Protein AF-A0A662R9I8-F1 (afdb_monomer)

pLDDT: mean 94.24, std 5.52, range [75.81, 98.44]

Solvent-accessible surface area (backbone atoms only — not comparable to full-atom values): 3732 Å² total; per-residue (Å²): 132,57,67,65,60,48,38,52,51,35,43,54,52,52,52,51,49,50,52,36,42,74,76,65,75,41,74,57,64,74,42,61,73,64,77,70,57,51,89,51,69,87,57,57,70,64,59,50,51,49,48,44,52,43,46,52,55,43,49,67,72,65,110

Structure (mmCIF, N/CA/C/O backbone):
data_AF-A0A662R9I8-F1
#
_entry.id   AF-A0A662R9I8-F1
#
loop_
_atom_site.group_PDB
_atom_site.id
_atom_site.type_symbol
_atom_site.label_atom_id
_atom_site.label_alt_id
_atom_site.label_comp_id
_atom_site.label_asym_id
_atom_site.label_entity_id
_atom_site.label_seq_id
_atom_site.pdbx_PDB_ins_code
_atom_site.Cartn_x
_atom_site.Cartn_y
_atom_site.Cartn_z
_atom_site.occupancy
_atom_site.B_iso_or_equiv
_atom_site.auth_seq_id
_atom_site.auth_comp_id
_atom_site.auth_asym_id
_atom_site.auth_atom_id
_atom_site.pdbx_PDB_model_num
ATOM 1 N N . MET A 1 1 ? 3.532 7.222 -15.701 1.00 79.56 1 MET A N 1
ATOM 2 C CA . MET A 1 1 ? 4.251 7.051 -14.426 1.00 79.56 1 MET A CA 1
ATOM 3 C C . MET A 1 1 ? 5.338 6.002 -14.552 1.00 79.56 1 MET A C 1
ATOM 5 O O . MET A 1 1 ? 5.086 4.854 -14.940 1.00 79.56 1 MET A O 1
ATOM 9 N N . HIS A 1 2 ? 6.550 6.422 -14.224 1.00 94.12 2 HIS A N 1
ATOM 10 C CA . HIS A 1 2 ? 7.700 5.579 -13.954 1.00 94.12 2 HIS A CA 1
ATOM 11 C C . HIS A 1 2 ? 7.460 4.728 -12.699 1.00 94.12 2 HIS A C 1
ATOM 13 O O . HIS A 1 2 ? 6.532 4.967 -11.925 1.00 94.12 2 HIS A O 1
ATOM 19 N N . LYS A 1 3 ? 8.247 3.655 -12.535 1.00 93.56 3 LYS A N 1
ATOM 20 C CA . LYS A 1 3 ? 8.052 2.712 -11.419 1.00 93.56 3 LYS A CA 1
ATOM 21 C C . LYS A 1 3 ? 8.327 3.385 -10.073 1.00 93.56 3 LYS A C 1
ATOM 23 O O . LYS A 1 3 ? 7.572 3.183 -9.134 1.00 93.56 3 LYS A O 1
ATOM 28 N N . GLU A 1 4 ? 9.370 4.202 -10.017 1.00 95.94 4 GLU A N 1
ATOM 29 C CA . GLU A 1 4 ? 9.787 4.922 -8.813 1.00 95.94 4 GLU A CA 1
ATOM 30 C C . GLU A 1 4 ? 8.731 5.930 -8.361 1.00 95.94 4 GLU A C 1
ATOM 32 O O . GLU A 1 4 ? 8.347 5.914 -7.199 1.00 95.94 4 GLU A O 1
ATOM 37 N N . GLU A 1 5 ? 8.166 6.713 -9.288 1.00 97.12 5 GLU A N 1
ATOM 38 C CA . GLU A 1 5 ? 7.045 7.625 -9.002 1.00 97.12 5 GLU A CA 1
ATOM 39 C C . GLU A 1 5 ? 5.840 6.877 -8.417 1.00 97.12 5 GLU A C 1
ATOM 41 O O . GLU A 1 5 ? 5.167 7.363 -7.513 1.00 97.12 5 GLU A O 1
ATOM 46 N N . LEU A 1 6 ? 5.569 5.671 -8.923 1.00 97.31 6 LEU A N 1
ATOM 47 C CA . LEU A 1 6 ? 4.463 4.843 -8.455 1.00 97.31 6 LEU A CA 1
ATOM 48 C C . LEU A 1 6 ? 4.720 4.271 -7.057 1.00 97.31 6 LEU A C 1
ATOM 50 O O . LEU A 1 6 ? 3.815 4.266 -6.230 1.00 97.31 6 LEU A O 1
ATOM 54 N N . ILE A 1 7 ? 5.943 3.814 -6.781 1.00 97.75 7 ILE A N 1
ATOM 55 C CA . ILE A 1 7 ? 6.338 3.353 -5.444 1.00 97.75 7 ILE A CA 1
ATOM 56 C C . ILE A 1 7 ? 6.301 4.524 -4.457 1.00 97.75 7 ILE A C 1
ATOM 58 O O . ILE A 1 7 ? 5.805 4.362 -3.346 1.00 97.75 7 ILE A O 1
ATOM 62 N N . HIS A 1 8 ? 6.758 5.710 -4.865 1.00 97.88 8 HIS A N 1
ATOM 63 C CA . HIS A 1 8 ? 6.697 6.912 -4.040 1.00 97.88 8 HIS A CA 1
ATOM 64 C C . HIS A 1 8 ? 5.250 7.294 -3.707 1.00 97.88 8 HIS A C 1
ATOM 66 O O . HIS A 1 8 ? 4.922 7.480 -2.537 1.00 97.88 8 HIS A O 1
ATOM 72 N N . LEU A 1 9 ? 4.359 7.310 -4.705 1.00 98.25 9 LEU A N 1
ATOM 73 C CA . LEU A 1 9 ? 2.932 7.539 -4.481 1.00 98.25 9 LEU A CA 1
ATOM 74 C C . LEU A 1 9 ? 2.330 6.487 -3.540 1.00 98.25 9 LEU A C 1
ATOM 76 O O . LEU A 1 9 ? 1.587 6.833 -2.627 1.00 98.25 9 LEU A O 1
ATOM 80 N N . HIS A 1 10 ? 2.682 5.212 -3.715 1.00 98.38 10 HIS A N 1
ATOM 81 C CA . HIS A 1 10 ? 2.231 4.146 -2.824 1.00 98.38 10 HIS A CA 1
ATOM 82 C C . HIS A 1 10 ? 2.681 4.384 -1.373 1.00 98.38 10 HIS A C 1
ATOM 84 O O . HIS A 1 10 ? 1.886 4.214 -0.452 1.00 98.38 10 HIS A O 1
ATOM 90 N N . THR A 1 11 ? 3.920 4.838 -1.162 1.00 98.44 11 THR A N 1
ATOM 91 C CA . THR A 1 11 ? 4.433 5.214 0.165 1.00 98.44 11 THR A CA 1
ATOM 92 C C . THR A 1 11 ? 3.609 6.324 0.804 1.00 98.44 11 THR A C 1
ATOM 94 O O . THR A 1 11 ? 3.198 6.176 1.953 1.00 98.44 11 THR A O 1
ATOM 97 N N . LEU A 1 12 ? 3.323 7.399 0.065 1.00 98.38 12 LEU A N 1
ATOM 98 C CA . LEU A 1 12 ? 2.513 8.515 0.566 1.00 98.38 12 LEU A CA 1
ATOM 99 C C . LEU A 1 12 ? 1.097 8.058 0.948 1.00 98.38 12 LEU A C 1
ATOM 101 O O . LEU A 1 12 ? 0.596 8.415 2.011 1.00 98.38 12 LEU A O 1
ATOM 105 N N . MET A 1 13 ? 0.471 7.210 0.127 1.00 97.81 13 MET A N 1
ATOM 106 C CA . MET A 1 13 ? -0.863 6.669 0.413 1.00 97.81 13 MET A CA 1
ATOM 107 C C . MET A 1 13 ? -0.874 5.790 1.673 1.00 97.81 13 MET A C 1
ATOM 109 O O . MET A 1 13 ? -1.817 5.858 2.453 1.00 97.81 13 MET A O 1
ATOM 113 N N . VAL A 1 14 ? 0.181 5.004 1.919 1.00 97.56 14 VAL A N 1
ATOM 114 C CA . VAL A 1 14 ? 0.320 4.213 3.157 1.00 97.56 14 VAL A CA 1
ATOM 115 C C . VAL A 1 14 ? 0.555 5.100 4.382 1.00 97.56 14 VAL A C 1
ATOM 117 O O . VAL A 1 14 ? 0.075 4.780 5.465 1.00 97.56 14 VAL A O 1
ATOM 120 N N . GLN A 1 15 ? 1.272 6.217 4.247 1.00 96.94 15 GLN A N 1
ATOM 121 C CA . GLN A 1 15 ? 1.400 7.188 5.340 1.00 96.94 15 GLN A CA 1
ATOM 122 C C . GLN A 1 15 ? 0.047 7.821 5.677 1.00 96.94 15 GLN A C 1
ATOM 124 O O . GLN A 1 15 ? -0.299 7.931 6.850 1.00 96.94 15 GLN A O 1
ATOM 129 N N . LEU A 1 16 ? -0.744 8.159 4.656 1.00 94.31 16 LEU A N 1
ATOM 130 C CA . LEU A 1 16 ? -2.097 8.674 4.840 1.00 94.31 16 LEU A CA 1
ATOM 131 C C . LEU A 1 16 ? -3.012 7.637 5.503 1.00 94.31 16 LEU A C 1
ATOM 133 O O . LEU A 1 16 ? -3.716 7.969 6.448 1.00 94.31 16 LEU A O 1
ATOM 137 N N . LYS A 1 17 ? -2.937 6.373 5.067 1.00 94.56 17 LYS A N 1
ATOM 138 C CA . LYS A 1 17 ? -3.628 5.234 5.692 1.00 94.56 17 LYS A CA 1
ATOM 139 C C . LYS A 1 17 ? -3.423 5.218 7.210 1.00 94.56 17 LYS A C 1
ATOM 141 O O . LYS A 1 17 ? -4.392 5.236 7.958 1.00 94.56 17 LYS A O 1
ATOM 146 N N . LYS A 1 18 ? -2.156 5.251 7.644 1.00 94.38 18 LYS A N 1
ATOM 147 C CA . LYS A 1 18 ? -1.774 5.214 9.065 1.00 94.38 18 LYS A CA 1
ATOM 148 C C . LYS A 1 18 ? -2.332 6.398 9.846 1.00 94.38 18 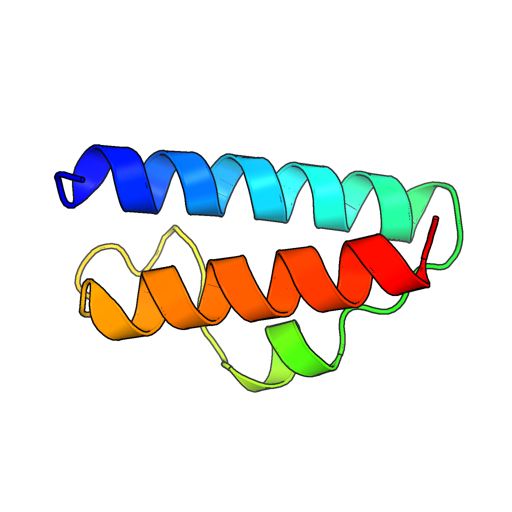LYS A C 1
ATOM 150 O O . LYS A 1 18 ? -2.870 6.204 10.923 1.00 94.38 18 LYS A O 1
ATOM 155 N N . TYR A 1 19 ? -2.265 7.598 9.272 1.00 93.69 19 TYR A N 1
ATOM 156 C CA . TYR A 1 19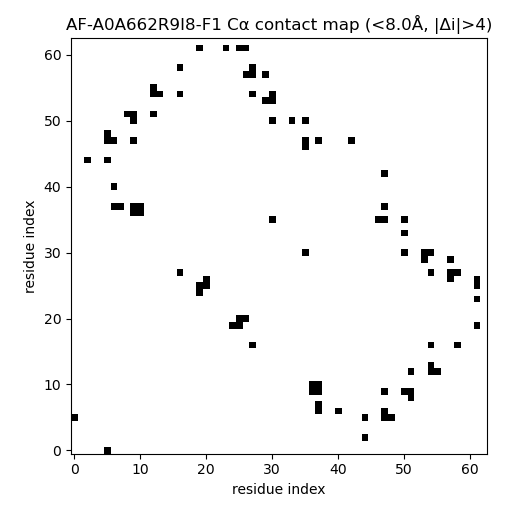 ? -2.843 8.788 9.892 1.00 93.69 19 TYR A CA 1
ATOM 157 C C . TYR A 1 19 ? -4.350 8.624 10.169 1.00 93.69 19 TYR A C 1
ATOM 159 O O . TYR A 1 19 ? -4.819 8.963 11.248 1.00 93.69 19 TYR A O 1
ATOM 167 N N . PHE A 1 20 ? -5.115 8.063 9.227 1.00 91.69 20 PHE A N 1
ATOM 168 C CA . PHE A 1 20 ? -6.553 7.831 9.421 1.00 91.69 20 PHE A CA 1
ATOM 1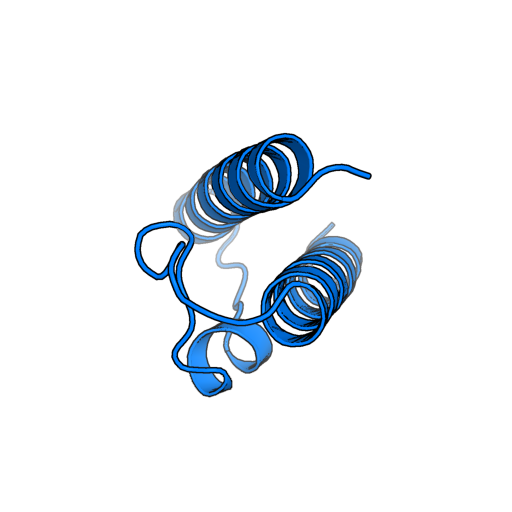69 C C . PHE A 1 20 ? -6.872 6.660 10.361 1.00 91.69 20 PHE A C 1
ATOM 171 O O . PHE A 1 20 ? -7.874 6.721 11.074 1.00 91.69 20 PHE A O 1
ATOM 178 N N . GLU A 1 21 ? -6.042 5.616 10.374 1.00 91.06 21 GLU A N 1
ATOM 179 C CA . GLU A 1 21 ? -6.135 4.523 11.353 1.00 91.06 21 GLU A CA 1
ATOM 180 C C . GLU A 1 21 ? -5.905 5.036 12.783 1.00 91.06 21 GLU A C 1
ATOM 182 O O . GLU A 1 21 ? -6.605 4.620 13.700 1.00 91.06 21 GLU A O 1
ATOM 187 N N . GLU A 1 22 ? -4.969 5.972 12.969 1.00 90.81 22 GLU A N 1
ATOM 188 C CA . GLU A 1 22 ? -4.638 6.554 14.275 1.00 90.81 22 GLU A CA 1
ATOM 189 C C . GLU A 1 22 ? -5.672 7.594 14.746 1.00 90.81 22 GLU A C 1
ATOM 191 O O . GLU A 1 22 ? -6.054 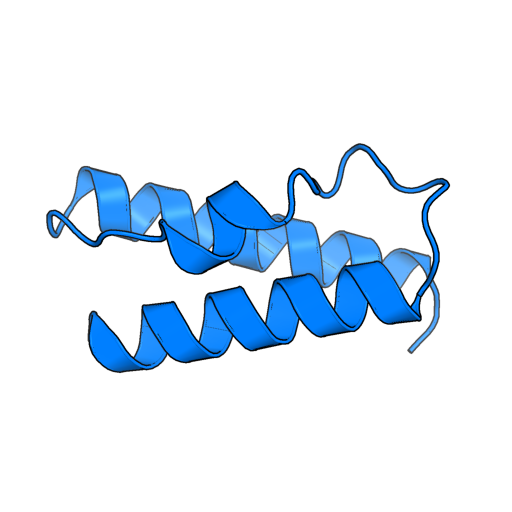7.592 15.914 1.00 90.81 22 GLU A O 1
ATOM 196 N N . GLU A 1 23 ? -6.156 8.465 13.854 1.00 87.25 23 GLU A N 1
ATOM 197 C CA . GLU A 1 23 ? -6.985 9.622 14.237 1.00 87.25 23 GLU A CA 1
ATOM 198 C C . GLU A 1 23 ? -8.501 9.395 14.112 1.00 87.25 23 GLU A C 1
ATOM 200 O O . GLU A 1 23 ? -9.280 10.123 14.731 1.00 87.25 23 GLU A O 1
ATOM 205 N N . ARG A 1 24 ? -8.959 8.456 13.268 1.00 78.56 24 ARG A N 1
ATOM 206 C CA . ARG A 1 24 ? -10.384 8.349 12.879 1.00 78.56 24 ARG A CA 1
ATOM 207 C C . ARG A 1 24 ? -10.964 6.934 12.857 1.00 78.56 24 ARG A C 1
ATOM 209 O O . ARG A 1 24 ? -12.066 6.761 12.342 1.00 78.56 24 ARG A O 1
ATOM 216 N N . ASP A 1 25 ? -10.257 5.950 13.412 1.00 75.81 25 ASP A N 1
ATOM 217 C CA . ASP A 1 25 ? -10.675 4.535 13.436 1.00 75.81 25 ASP A CA 1
ATOM 218 C C . ASP A 1 25 ? -11.016 3.993 12.024 1.00 75.81 25 ASP A C 1
ATOM 220 O O . ASP A 1 25 ? -11.906 3.164 11.822 1.00 75.81 25 ASP A O 1
ATOM 224 N N . GLY A 1 26 ? -10.331 4.519 10.999 1.00 79.38 26 GLY A N 1
ATOM 225 C CA . GLY A 1 26 ? -10.540 4.129 9.607 1.00 79.38 26 GLY A CA 1
ATOM 226 C C . GLY A 1 26 ? -9.968 2.741 9.325 1.00 79.38 26 GLY A C 1
ATOM 227 O O . GLY A 1 26 ? -8.790 2.505 9.562 1.00 79.38 26 GLY A O 1
ATOM 228 N N . SER A 1 27 ? -10.769 1.826 8.770 1.00 87.38 27 SER A N 1
ATOM 229 C CA . SER A 1 27 ? -10.303 0.482 8.398 1.00 87.38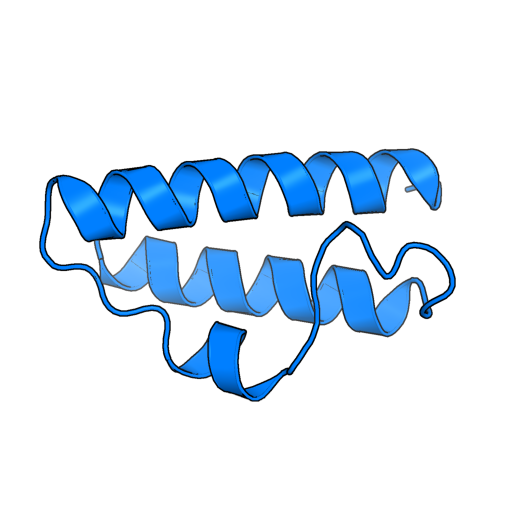 27 SER A CA 1
ATOM 230 C C . SER A 1 27 ? -9.897 0.402 6.926 1.00 87.38 27 SER A C 1
ATOM 232 O O . SER A 1 27 ? -10.685 0.732 6.040 1.00 87.38 27 SER A O 1
ATOM 234 N N . PHE A 1 28 ? -8.695 -0.119 6.667 1.00 94.88 28 PHE A N 1
ATOM 235 C CA . PHE A 1 28 ? -8.154 -0.354 5.321 1.00 94.88 28 PHE A CA 1
ATOM 236 C C . PHE A 1 28 ? -7.974 -1.850 5.015 1.00 94.88 28 PHE A C 1
ATOM 238 O O . PHE A 1 28 ? -6.977 -2.296 4.443 1.00 94.88 28 PHE A O 1
ATOM 245 N N . SER A 1 29 ? -8.936 -2.660 5.458 1.00 94.75 29 SER A N 1
ATOM 246 C CA . SER A 1 29 ? -8.892 -4.124 5.337 1.00 94.75 29 SER A CA 1
ATOM 247 C C . SER A 1 29 ? -8.768 -4.629 3.892 1.00 94.75 29 SER A C 1
ATOM 249 O O . SER A 1 29 ? -8.118 -5.652 3.655 1.00 94.75 29 SER A O 1
ATOM 251 N N . SER A 1 30 ? -9.333 -3.911 2.914 1.00 96.00 30 SER A N 1
ATOM 252 C CA . SER A 1 30 ? -9.236 -4.289 1.501 1.00 96.00 30 SER A CA 1
ATOM 253 C C . SER A 1 30 ? -7.798 -4.152 1.022 1.00 96.00 30 SER A C 1
ATOM 255 O O . SER A 1 30 ? -7.290 -5.049 0.351 1.00 96.00 30 SER A O 1
ATOM 257 N N . TYR A 1 31 ? -7.119 -3.066 1.397 1.00 97.56 31 TYR A N 1
ATOM 258 C CA . TYR A 1 31 ? -5.701 -2.897 1.113 1.00 97.56 31 TYR A CA 1
ATOM 259 C C . TYR A 1 31 ? -4.840 -3.970 1.799 1.00 97.56 31 TYR A C 1
ATOM 261 O O . TYR A 1 31 ? -3.994 -4.574 1.138 1.00 97.56 31 TYR A O 1
ATOM 269 N N . GLU A 1 32 ? -5.082 -4.270 3.079 1.00 95.81 32 GLU A N 1
ATOM 270 C CA . GLU A 1 32 ? -4.315 -5.294 3.814 1.00 95.81 32 GLU A CA 1
ATOM 271 C C . GLU A 1 32 ? -4.415 -6.686 3.169 1.00 95.81 32 GLU A C 1
ATOM 273 O O . GLU A 1 32 ? -3.429 -7.427 3.113 1.00 95.81 32 GLU A O 1
ATOM 278 N N . SER A 1 33 ? -5.576 -7.021 2.593 1.00 97.25 33 SER A N 1
ATOM 279 C CA . SER A 1 33 ? -5.794 -8.295 1.891 1.00 97.25 33 SER A CA 1
ATOM 280 C C . SER A 1 33 ? -4.943 -8.475 0.626 1.00 97.25 33 SER A C 1
ATOM 282 O O . SER A 1 33 ? -4.753 -9.597 0.157 1.00 97.25 33 SER A O 1
ATOM 284 N N . LEU A 1 34 ? -4.388 -7.388 0.074 1.00 96.88 34 LEU A N 1
ATOM 285 C CA . LEU A 1 34 ? -3.520 -7.443 -1.103 1.00 96.88 34 LEU A CA 1
ATOM 286 C C . LEU A 1 34 ? -2.103 -7.930 -0.775 1.00 96.88 34 LEU A C 1
ATOM 288 O O . LEU A 1 34 ? -1.346 -8.245 -1.695 1.00 96.88 34 LEU A O 1
ATOM 292 N N . HIS A 1 35 ? -1.719 -7.956 0.507 1.00 96.75 35 HIS A N 1
ATOM 293 C CA . HIS A 1 35 ? -0.382 -8.341 0.972 1.00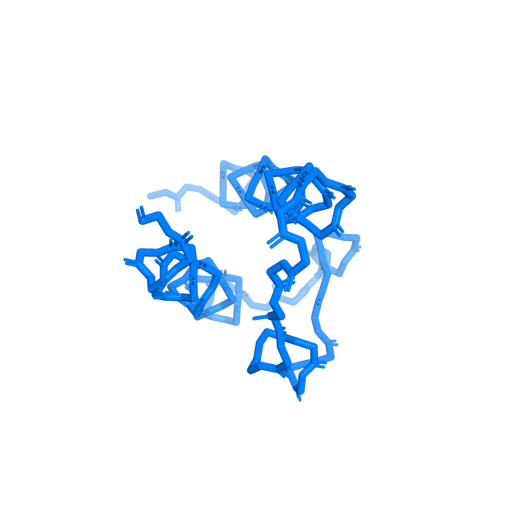 96.75 35 HIS A CA 1
ATOM 294 C C . HIS A 1 35 ? 0.760 -7.641 0.211 1.00 96.75 35 HIS A C 1
ATOM 296 O O . HIS A 1 35 ? 1.821 -8.214 -0.062 1.00 96.75 35 HIS A O 1
ATOM 302 N N . ILE A 1 36 ? 0.548 -6.368 -0.131 1.00 97.00 36 ILE A N 1
ATOM 303 C CA . IL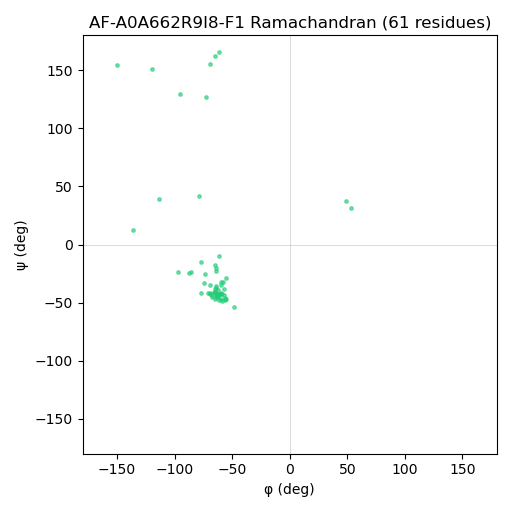E A 1 36 ? 1.510 -5.525 -0.835 1.00 97.00 36 ILE A CA 1
ATOM 304 C C . ILE A 1 36 ? 1.875 -4.305 0.007 1.00 97.00 36 ILE A C 1
ATOM 306 O O . ILE A 1 36 ? 1.110 -3.835 0.834 1.00 97.00 36 ILE A O 1
ATOM 310 N N . SER A 1 37 ? 3.093 -3.811 -0.187 1.00 96.94 37 SER A N 1
ATOM 311 C CA . SER A 1 37 ? 3.658 -2.678 0.537 1.00 96.94 37 SER A CA 1
ATOM 312 C C . SER A 1 37 ? 4.644 -1.962 -0.388 1.00 96.94 37 SER A C 1
ATOM 314 O O . SER A 1 37 ? 5.182 -2.596 -1.305 1.00 96.94 37 SER A O 1
ATOM 316 N N . PRO A 1 38 ? 4.910 -0.661 -0.199 1.00 97.56 38 PRO A N 1
ATOM 317 C CA . PRO A 1 38 ? 5.907 0.065 -0.982 1.00 97.56 38 PRO A CA 1
ATOM 318 C C . PRO A 1 38 ? 7.305 -0.571 -0.955 1.00 97.56 38 PRO A C 1
ATOM 320 O O . PRO A 1 38 ? 8.028 -0.489 -1.946 1.00 97.56 38 PRO A O 1
ATOM 323 N N . VAL A 1 39 ? 7.663 -1.280 0.126 1.00 96.94 39 VAL A N 1
ATOM 324 C CA . VAL A 1 39 ? 8.946 -2.009 0.234 1.00 96.94 39 VAL A CA 1
ATOM 325 C C . VAL A 1 39 ? 9.067 -3.139 -0.790 1.00 96.94 39 VAL A C 1
ATOM 327 O O . VAL A 1 39 ? 10.168 -3.527 -1.176 1.00 96.94 39 VAL A O 1
ATOM 330 N N . HIS A 1 40 ? 7.939 -3.637 -1.302 1.00 96.56 40 HIS A N 1
ATOM 331 C CA . HIS A 1 40 ? 7.887 -4.635 -2.362 1.00 96.56 40 HIS A CA 1
ATOM 332 C C . HIS A 1 40 ? 8.130 -4.019 -3.748 1.00 96.56 40 HIS A C 1
ATOM 334 O O . HIS A 1 40 ? 7.490 -4.407 -4.718 1.00 96.56 40 HIS A O 1
ATOM 340 N N . GLY A 1 41 ? 9.088 -3.095 -3.880 1.00 92.44 41 GLY A N 1
ATOM 341 C CA . GLY A 1 41 ? 9.372 -2.375 -5.127 1.00 92.44 41 GLY A CA 1
ATOM 342 C C . GLY A 1 41 ? 9.807 -3.258 -6.305 1.00 92.44 41 GLY A C 1
ATOM 343 O O . GLY A 1 41 ? 9.858 -2.798 -7.445 1.00 92.44 41 GLY A O 1
ATOM 344 N N . HIS A 1 42 ? 10.091 -4.543 -6.075 1.00 94.69 42 HIS A N 1
ATOM 345 C CA . HIS A 1 42 ? 10.313 -5.535 -7.128 1.00 94.69 42 HIS A CA 1
ATOM 346 C C . HIS A 1 42 ? 9.010 -5.955 -7.833 1.00 94.69 42 HIS A C 1
ATOM 348 O O . HIS A 1 42 ? 9.059 -6.304 -9.013 1.00 94.69 42 HIS A O 1
ATOM 354 N N . ARG A 1 43 ? 7.850 -5.845 -7.168 1.00 95.12 43 ARG A N 1
ATOM 355 C CA . ARG A 1 43 ? 6.525 -6.182 -7.712 1.00 95.12 43 ARG A CA 1
ATOM 356 C C . ARG A 1 43 ? 6.160 -5.338 -8.930 1.00 95.12 43 ARG A C 1
ATOM 358 O O . ARG A 1 43 ? 6.825 -4.355 -9.279 1.00 95.12 43 ARG A O 1
ATOM 365 N N . SER A 1 44 ? 5.134 -5.769 -9.652 1.00 97.31 44 SER A N 1
ATOM 366 C CA . SER A 1 44 ? 4.746 -5.156 -10.917 1.00 97.31 44 SER A CA 1
ATOM 367 C C . SER A 1 44 ? 4.161 -3.753 -10.724 1.00 97.31 44 SER A C 1
ATOM 369 O O . SER A 1 44 ? 3.592 -3.403 -9.689 1.00 97.31 44 SER A O 1
ATOM 371 N N . LYS A 1 45 ? 4.245 -2.930 -11.778 1.00 97.62 45 LYS A N 1
ATOM 372 C CA . LYS A 1 45 ? 3.549 -1.633 -11.807 1.00 97.62 45 LYS A CA 1
ATOM 373 C C . LYS A 1 45 ? 2.031 -1.801 -11.666 1.00 97.62 45 LYS A C 1
ATOM 375 O O . LYS A 1 45 ? 1.376 -0.910 -11.143 1.00 97.62 45 LYS A O 1
ATOM 380 N N . ALA A 1 46 ? 1.468 -2.902 -12.166 1.00 97.94 46 ALA A N 1
ATOM 381 C CA . ALA A 1 46 ? 0.036 -3.166 -12.082 1.00 97.94 46 ALA A CA 1
ATOM 382 C C . ALA A 1 46 ? -0.399 -3.411 -10.631 1.00 97.94 46 ALA A C 1
ATOM 384 O O . ALA A 1 46 ? -1.354 -2.785 -10.183 1.00 97.94 46 ALA A O 1
ATOM 385 N N . GLU A 1 47 ? 0.353 -4.223 -9.883 1.00 98.06 47 GLU A N 1
ATOM 386 C CA . GLU A 1 47 ? 0.087 -4.477 -8.462 1.00 98.06 47 GLU A CA 1
ATOM 387 C C . GLU A 1 47 ? 0.145 -3.179 -7.640 1.00 98.06 47 GLU A C 1
ATOM 389 O O . GLU A 1 47 ? -0.783 -2.883 -6.893 1.00 98.06 47 GLU A O 1
ATOM 394 N N . HIS A 1 48 ? 1.170 -2.341 -7.834 1.00 98.31 48 HIS A N 1
ATOM 395 C CA . HIS A 1 48 ? 1.257 -1.055 -7.130 1.00 98.31 48 HIS A CA 1
ATOM 396 C C . HIS A 1 48 ? 0.136 -0.075 -7.510 1.00 98.31 48 HIS A C 1
ATOM 398 O O . HIS A 1 48 ? -0.384 0.622 -6.643 1.00 98.31 48 HIS A O 1
ATOM 404 N N . LYS A 1 49 ? -0.279 -0.025 -8.784 1.00 98.12 49 LYS A N 1
ATOM 405 C CA . LYS A 1 49 ? -1.439 0.783 -9.201 1.00 98.12 49 LYS A CA 1
ATOM 406 C C . LYS A 1 49 ? -2.725 0.302 -8.540 1.00 98.12 49 LYS A C 1
ATOM 408 O O . LYS A 1 49 ? -3.521 1.127 -8.105 1.00 98.12 49 LYS A O 1
ATOM 413 N N . HIS A 1 50 ? -2.920 -1.013 -8.475 1.00 98.38 50 HIS A N 1
ATOM 414 C CA . HIS A 1 50 ? -4.088 -1.599 -7.833 1.00 98.38 50 HIS A CA 1
ATOM 415 C C . HIS A 1 50 ? -4.118 -1.273 -6.335 1.00 98.38 50 HIS A C 1
ATOM 417 O O . HIS A 1 50 ? -5.136 -0.808 -5.837 1.00 98.38 50 HIS A O 1
ATOM 423 N N . ALA A 1 51 ? -2.978 -1.397 -5.656 1.00 98.31 51 ALA A N 1
ATOM 424 C CA . ALA A 1 51 ? -2.822 -1.035 -4.251 1.00 98.31 51 ALA A CA 1
ATOM 425 C C . ALA A 1 51 ? -3.203 0.432 -3.972 1.00 98.31 51 ALA A C 1
ATOM 427 O O . ALA A 1 51 ? -4.006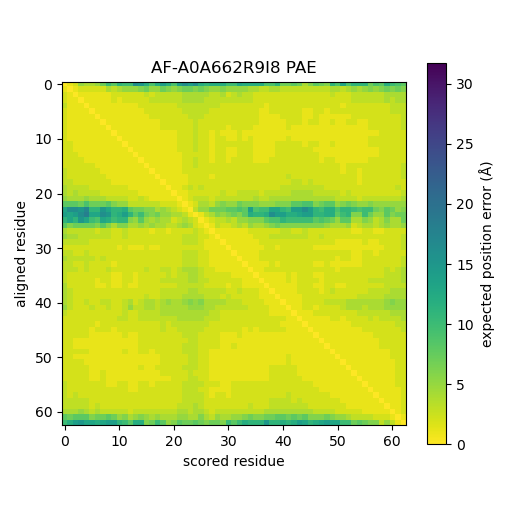 0.712 -3.086 1.00 98.31 51 ALA A O 1
ATOM 428 N N . ILE A 1 52 ? -2.693 1.364 -4.787 1.00 98.25 52 ILE A N 1
ATOM 429 C CA . ILE A 1 52 ? -3.025 2.796 -4.700 1.00 98.25 52 ILE A CA 1
ATOM 430 C C . ILE A 1 52 ? -4.520 3.036 -4.932 1.00 98.25 52 ILE A C 1
ATOM 432 O O . ILE A 1 52 ? -5.132 3.832 -4.225 1.00 98.25 52 ILE A O 1
ATOM 436 N N . PHE A 1 53 ? -5.113 2.352 -5.911 1.00 98.31 53 PHE A N 1
ATOM 437 C CA . PHE A 1 53 ? -6.536 2.476 -6.212 1.00 98.31 53 PHE A CA 1
ATOM 438 C C . PHE A 1 53 ? -7.417 2.009 -5.042 1.00 98.31 53 PHE A C 1
ATOM 440 O O . PHE A 1 53 ? -8.379 2.692 -4.685 1.00 98.31 53 PHE A O 1
ATOM 447 N N . VAL A 1 54 ? -7.071 0.880 -4.416 1.00 98.12 54 VAL A N 1
ATOM 448 C CA . VAL A 1 54 ? -7.783 0.362 -3.238 1.00 98.12 54 VAL A CA 1
ATOM 449 C C . VAL A 1 54 ? -7.635 1.313 -2.049 1.00 98.12 54 VAL A C 1
ATOM 451 O O . VAL A 1 54 ? -8.652 1.700 -1.478 1.00 98.12 54 VAL A O 1
ATOM 454 N N . LEU A 1 55 ? -6.418 1.794 -1.758 1.00 97.44 55 LEU A N 1
ATOM 455 C CA . LEU A 1 55 ? -6.182 2.801 -0.713 1.00 97.44 55 LEU A CA 1
ATOM 456 C C . LEU A 1 55 ? -7.017 4.065 -0.932 1.00 97.44 55 LEU A C 1
ATOM 458 O O . LEU A 1 55 ? -7.640 4.555 0.001 1.00 97.44 55 LEU A O 1
ATOM 462 N N . GLY A 1 56 ? -7.059 4.586 -2.162 1.00 96.69 56 GLY A N 1
ATOM 463 C CA . GLY A 1 56 ? -7.860 5.767 -2.489 1.00 96.69 56 GLY A CA 1
ATOM 464 C C . GLY A 1 56 ? -9.363 5.535 -2.322 1.00 96.69 56 GLY A C 1
ATOM 465 O O . GLY A 1 56 ? -10.075 6.425 -1.868 1.00 96.69 56 GLY A O 1
ATOM 466 N N . THR A 1 57 ? -9.841 4.330 -2.639 1.00 96.19 57 THR A N 1
ATOM 467 C CA . THR A 1 57 ? -11.254 3.957 -2.480 1.00 96.19 57 THR A CA 1
ATOM 468 C C . THR A 1 57 ? -11.649 3.841 -1.010 1.00 96.19 57 THR A C 1
ATOM 470 O O . THR A 1 57 ? -12.727 4.291 -0.635 1.00 96.19 57 THR A O 1
ATOM 473 N N . GLU A 1 58 ? -10.805 3.234 -0.174 1.00 94.62 58 GLU A N 1
ATOM 474 C CA . GLU A 1 58 ? -11.058 3.134 1.268 1.00 94.62 58 GLU A CA 1
ATOM 475 C C . GLU A 1 58 ? -10.937 4.500 1.944 1.00 94.62 58 GLU A C 1
ATOM 477 O O . GLU A 1 58 ? -11.822 4.882 2.699 1.00 94.62 58 GLU A O 1
ATOM 482 N N . LEU A 1 59 ? -9.935 5.298 1.570 1.00 93.38 59 LEU A N 1
ATOM 483 C CA . LEU A 1 59 ? -9.799 6.676 2.033 1.00 93.38 59 LEU A CA 1
ATOM 484 C C . LEU A 1 59 ? -11.054 7.506 1.733 1.00 93.38 59 LEU A C 1
ATOM 486 O O . LEU A 1 59 ? -11.553 8.191 2.618 1.00 93.38 59 LEU A O 1
ATOM 490 N N . ALA A 1 60 ? -11.586 7.416 0.510 1.00 92.75 60 ALA A N 1
ATOM 491 C CA . ALA A 1 60 ? -12.792 8.137 0.107 1.00 92.75 60 ALA A CA 1
ATOM 492 C C . ALA A 1 60 ? -14.055 7.721 0.886 1.00 92.75 60 ALA A C 1
ATOM 494 O O . ALA A 1 60 ? -15.021 8.474 0.898 1.00 92.75 60 ALA A O 1
ATOM 495 N N . LYS A 1 61 ? -14.067 6.534 1.510 1.00 89.19 61 LYS A N 1
ATOM 496 C CA . LYS A 1 61 ? -15.157 6.075 2.389 1.00 89.19 61 LYS A CA 1
ATOM 497 C C . LYS A 1 61 ? -14.977 6.523 3.841 1.00 89.19 61 LYS A C 1
ATOM 499 O O . LYS A 1 61 ? -15.955 6.552 4.579 1.00 89.19 61 LYS A O 1
ATOM 504 N N . THR A 1 62 ? -13.737 6.789 4.246 1.00 83.31 62 THR A N 1
ATOM 505 C CA . THR A 1 62 ? -13.362 7.173 5.616 1.00 83.31 62 THR A CA 1
ATOM 506 C C . THR A 1 62 ? -13.487 8.684 5.860 1.00 83.31 62 THR A C 1
ATOM 508 O O . THR A 1 62 ? -13.616 9.102 7.012 1.00 83.31 62 THR A O 1
ATOM 511 N N . ILE A 1 63 ? -13.434 9.507 4.804 1.00 79.62 63 ILE A N 1
ATOM 512 C CA . ILE A 1 63 ? -13.668 10.966 4.859 1.00 79.62 63 ILE A CA 1
ATOM 513 C C . ILE A 1 63 ? -15.155 11.319 4.841 1.00 79.62 63 ILE A C 1
ATOM 515 O O . ILE A 1 63 ? -15.494 12.317 5.516 1.00 79.62 63 ILE A O 1
#

Nearest PDB structures (foldseek):
  2gf4-assembly1_A-2  TM=9.536E-01  e=6.463E-04  Halobacterium salinarum NRC-1
  2gf4-assembly1_B-2  TM=9.522E-01  e=1.009E-03  Halobacterium salinarum NRC-1

Radius of gyration: 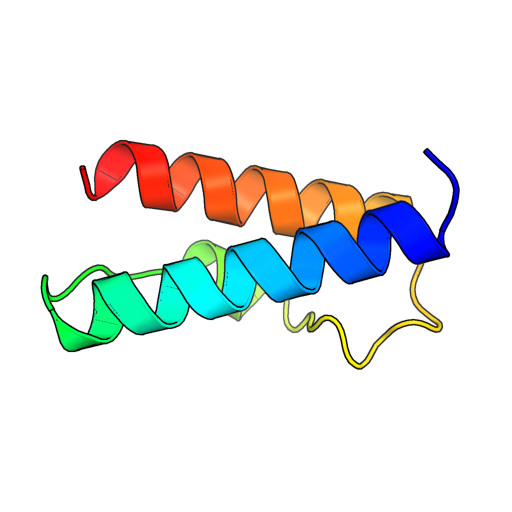11.22 Å; Cα contacts (8 Å, |Δi|>4): 48; chains: 1; bounding box: 26×19×29 Å

Secondary structure (DSSP, 8-state):
--HHHHHHHHHHHHHHHHHHHHHH----HHHHTT---TT-TTS-HHHHHHHHHHHHHHHHHH-

Foldseek 3Di:
DDLVVLLVLQQVLVVVVVVCVVPQVQDLVVLVVLVDGSVVSVDDSVSSVVSSVSSVVSVVVRD

Sequence (63 aa):
MHKEELIHLHTLMVQLKKYFEEERDGSFSSYESLHISPVHGHRSKAEHKHAIFVLGTELAKTI

Mean predicted aligned error: 2.62 Å